Protein AF-A0A924TS50-F1 (afdb_monomer_lite)

Sequence (99 aa):
MVTKKPKGLGLGLEALLGPRVADNGPADASRPTTLKLSQLQPGKYQPRTRMDEGSLYELAESIKSQGIMQPILVRPLGEQGRQAGQAKPPGLFAATGAL

pLDDT: mean 70.44, std 17.64, range [41.53, 96.81]

Foldseek 3Di:
DDDDDPDDPPDPCCVVCDDPPPPDDPPCPPDQDDDDPVQDDDDPDDVCPDDDPVVVVVVVVVCVPPNDPDRDDDDDQPPPRPPPDDPPDDDPPPPPDDD

Structure (mmCIF, N/CA/C/O backbone):
data_AF-A0A924TS50-F1
#
_entry.id   AF-A0A924TS50-F1
#
loop_
_atom_site.group_PDB
_atom_site.id
_atom_site.type_symbol
_atom_site.label_atom_id
_atom_site.label_alt_id
_atom_site.label_comp_id
_atom_site.label_asym_id
_atom_site.label_entity_id
_atom_site.label_seq_id
_atom_site.pdbx_PDB_ins_code
_atom_site.Cartn_x
_atom_site.Cartn_y
_atom_site.Cartn_z
_atom_site.occupancy
_atom_site.B_iso_or_equiv
_atom_site.auth_seq_id
_atom_site.auth_comp_id
_atom_site.auth_asym_id
_atom_site.auth_atom_id
_atom_site.pdbx_PDB_model_num
ATOM 1 N N . MET A 1 1 ? 4.779 56.469 -38.112 1.00 47.25 1 MET A N 1
ATOM 2 C CA . MET A 1 1 ? 5.249 55.133 -38.547 1.00 47.25 1 MET A CA 1
ATOM 3 C C . MET A 1 1 ? 5.119 54.166 -37.375 1.00 47.25 1 MET A C 1
ATOM 5 O O . MET A 1 1 ? 5.436 54.547 -36.259 1.00 47.25 1 MET A O 1
ATOM 9 N N . VAL A 1 2 ? 4.536 52.989 -37.618 1.00 46.56 2 VAL A N 1
ATOM 10 C CA . VAL A 1 2 ? 3.982 52.052 -36.618 1.00 46.56 2 VAL A CA 1
ATOM 11 C C . VAL A 1 2 ? 5.060 51.323 -35.806 1.00 46.56 2 VAL A C 1
ATOM 13 O O . VAL A 1 2 ? 5.977 50.729 -36.366 1.00 46.56 2 VAL A O 1
ATOM 16 N N . THR A 1 3 ? 4.894 51.319 -34.482 1.00 53.25 3 THR A N 1
ATOM 17 C CA . THR A 1 3 ? 5.654 50.518 -33.516 1.00 53.25 3 THR A CA 1
ATOM 18 C C . THR A 1 3 ? 5.203 49.054 -33.582 1.00 53.25 3 THR A C 1
ATOM 20 O O . THR A 1 3 ? 4.026 48.726 -33.419 1.00 53.25 3 THR A O 1
ATOM 23 N N . LYS A 1 4 ? 6.133 48.140 -33.874 1.00 55.41 4 LYS A N 1
ATOM 24 C CA . LYS A 1 4 ? 5.838 46.710 -34.036 1.00 55.41 4 LYS A CA 1
ATOM 25 C C . LYS A 1 4 ? 5.653 46.075 -32.649 1.00 55.41 4 LYS A C 1
ATOM 27 O O . LYS A 1 4 ? 6.616 45.922 -31.906 1.00 55.41 4 LYS A O 1
ATOM 32 N N . LYS A 1 5 ? 4.405 45.752 -32.289 1.00 59.28 5 LYS A N 1
ATOM 33 C CA . LYS A 1 5 ? 4.040 45.099 -31.016 1.00 59.28 5 LYS A CA 1
ATOM 34 C C . LYS A 1 5 ? 4.713 43.719 -30.901 1.00 59.28 5 LYS A C 1
ATOM 36 O O . LYS A 1 5 ? 4.667 42.966 -31.880 1.00 59.28 5 LYS A O 1
ATOM 41 N N . PRO A 1 6 ? 5.297 43.351 -29.744 1.00 58.09 6 PRO A N 1
ATOM 42 C CA . PRO A 1 6 ? 5.841 42.016 -29.545 1.00 58.09 6 PRO A CA 1
ATOM 43 C C . PRO A 1 6 ? 4.701 40.996 -29.583 1.00 58.09 6 PRO A C 1
ATOM 45 O O . PRO A 1 6 ? 3.689 41.118 -28.894 1.00 58.09 6 PRO A O 1
ATOM 48 N N . LYS A 1 7 ? 4.859 40.015 -30.469 1.00 59.78 7 LYS A N 1
ATOM 49 C CA . LYS A 1 7 ? 3.952 38.887 -30.666 1.00 59.78 7 LYS A CA 1
ATOM 50 C C . LYS A 1 7 ? 3.945 38.095 -29.353 1.00 59.78 7 LYS A C 1
ATOM 52 O O . LYS A 1 7 ? 5.008 37.687 -28.900 1.00 59.78 7 LYS A O 1
ATOM 57 N N . GLY A 1 8 ? 2.780 38.005 -28.708 1.00 63.91 8 GLY A N 1
ATOM 58 C CA . GLY A 1 8 ? 2.631 37.440 -27.363 1.00 63.91 8 GLY A CA 1
ATOM 59 C C . GLY A 1 8 ? 3.179 36.017 -27.240 1.00 63.91 8 GLY A C 1
ATOM 60 O O . GLY A 1 8 ? 3.419 35.352 -28.247 1.00 63.91 8 GLY A O 1
ATOM 61 N N . LEU A 1 9 ? 3.358 35.560 -25.996 1.00 65.69 9 LEU A N 1
ATOM 62 C CA . LEU A 1 9 ? 3.714 34.186 -25.612 1.00 65.69 9 LEU A CA 1
ATOM 63 C C . LEU A 1 9 ? 2.601 33.215 -26.057 1.00 65.69 9 LEU A C 1
ATOM 65 O O . LEU A 1 9 ? 1.792 32.748 -25.265 1.00 65.69 9 LEU A O 1
ATOM 69 N N . GLY A 1 10 ? 2.504 32.995 -27.367 1.00 64.94 10 GLY A N 1
ATOM 70 C CA . GLY A 1 10 ? 1.392 32.333 -28.049 1.00 64.94 10 GLY A CA 1
ATOM 71 C C . GLY A 1 10 ? 1.507 30.816 -28.123 1.00 64.94 10 GLY A C 1
ATOM 72 O O . GLY A 1 10 ? 0.782 30.197 -28.892 1.00 64.94 10 GLY A O 1
ATOM 73 N N . LEU A 1 11 ? 2.409 30.217 -27.352 1.00 65.38 11 LEU A N 1
ATOM 74 C CA . LEU A 1 11 ? 2.512 28.774 -27.179 1.00 65.38 11 LEU A CA 1
ATOM 75 C C . LEU A 1 11 ? 2.341 28.505 -25.682 1.00 65.38 11 LEU A C 1
ATOM 77 O O . LEU A 1 11 ? 3.308 28.543 -24.927 1.00 65.38 11 LEU A O 1
ATOM 81 N N . GLY A 1 12 ? 1.092 28.329 -25.240 1.00 72.38 12 GLY A N 1
ATOM 82 C CA . GLY A 1 12 ? 0.777 27.944 -23.861 1.00 72.38 12 GLY A CA 1
ATOM 83 C C . GLY A 1 12 ? 1.403 26.596 -23.468 1.00 72.38 12 GLY A C 1
ATOM 84 O O . GLY A 1 12 ? 2.105 25.968 -24.259 1.00 72.38 12 GLY A O 1
ATOM 85 N N . LEU A 1 13 ? 1.111 26.127 -22.249 1.00 67.69 13 LEU A N 1
ATOM 86 C CA . LEU A 1 13 ? 1.615 24.863 -21.677 1.00 67.69 13 LEU A CA 1
ATOM 87 C C . LEU A 1 13 ? 1.481 23.644 -22.615 1.00 67.69 13 LEU A C 1
ATOM 89 O O . LEU A 1 13 ? 2.260 22.705 -22.517 1.00 67.69 13 LEU A O 1
ATOM 93 N N . GLU A 1 14 ? 0.558 23.689 -23.573 1.00 67.19 14 GLU A N 1
ATOM 94 C CA . GLU A 1 14 ? 0.372 22.702 -24.643 1.0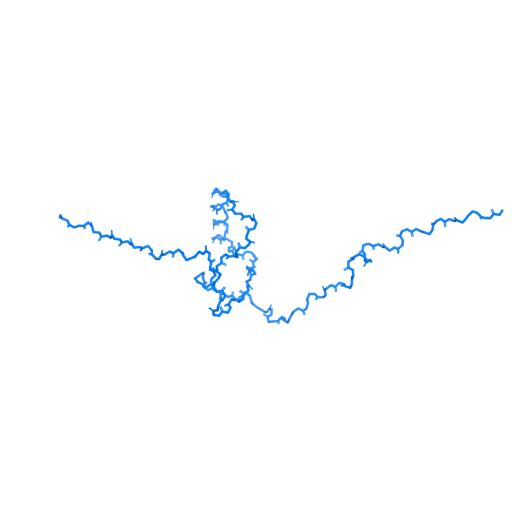0 67.19 14 GLU A CA 1
ATOM 95 C C . GLU A 1 14 ? 1.642 22.438 -25.483 1.00 67.19 14 GLU A C 1
ATOM 97 O O . GLU A 1 14 ? 1.879 21.308 -25.899 1.00 67.19 14 GLU A O 1
ATOM 102 N N . ALA A 1 15 ? 2.501 23.442 -25.704 1.00 68.88 15 ALA A N 1
ATOM 103 C CA . ALA A 1 15 ? 3.771 23.246 -26.415 1.00 68.88 15 ALA A CA 1
ATOM 104 C C . ALA A 1 15 ? 4.823 22.504 -25.574 1.00 68.88 15 ALA A C 1
ATOM 106 O O . ALA A 1 15 ? 5.749 21.909 -26.120 1.00 68.88 15 ALA A O 1
ATOM 107 N N . LEU A 1 16 ? 4.676 22.556 -24.248 1.00 65.69 16 LEU A N 1
ATOM 108 C CA . LEU A 1 16 ? 5.576 21.935 -23.280 1.00 65.69 16 LEU A CA 1
ATOM 109 C C . LEU A 1 16 ? 5.107 20.516 -22.916 1.00 65.69 16 LEU A C 1
ATOM 111 O O . LEU A 1 16 ? 5.933 19.654 -22.634 1.00 65.69 16 LEU A O 1
ATOM 115 N N . LEU A 1 17 ? 3.793 20.259 -22.962 1.00 67.31 17 LEU A N 1
ATOM 116 C CA . LEU A 1 17 ? 3.194 18.966 -22.613 1.00 67.31 17 LEU A CA 1
ATOM 117 C C . LEU A 1 17 ? 3.140 17.959 -23.778 1.00 67.31 17 LEU A C 1
ATOM 119 O O . LEU A 1 17 ? 2.895 16.780 -23.527 1.00 67.31 17 LEU A O 1
ATOM 123 N N . GLY A 1 18 ? 3.407 18.384 -25.020 1.00 65.62 18 GLY A N 1
ATOM 124 C CA . GLY A 1 18 ? 3.409 17.494 -26.186 1.00 65.62 18 GLY A CA 1
ATOM 125 C C . GLY A 1 18 ? 2.038 16.851 -26.455 1.00 65.62 18 GLY A C 1
ATOM 126 O O . GLY A 1 18 ? 1.047 17.198 -25.807 1.00 65.62 18 GLY A O 1
ATOM 127 N N . PRO A 1 19 ? 1.926 15.937 -27.440 1.00 63.34 19 PRO A N 1
ATOM 128 C CA . PRO A 1 19 ? 0.680 15.215 -27.670 1.00 63.34 19 PRO A CA 1
ATOM 129 C C . PRO A 1 19 ? 0.278 14.522 -26.368 1.00 63.34 19 PRO A C 1
ATOM 131 O O . PRO A 1 19 ? 1.056 13.734 -25.830 1.00 63.34 19 PRO A O 1
ATOM 134 N N . ARG A 1 20 ? -0.919 14.852 -25.854 1.00 63.06 20 ARG A N 1
ATOM 135 C CA . ARG A 1 20 ? -1.489 14.226 -24.656 1.00 63.06 20 ARG A CA 1
ATOM 136 C C . ARG A 1 20 ? -1.296 12.727 -24.793 1.00 63.06 20 ARG A C 1
ATOM 138 O O . ARG A 1 20 ? -1.818 12.137 -25.737 1.00 63.06 20 ARG A O 1
ATOM 145 N N . VAL A 1 21 ? -0.516 12.146 -23.884 1.00 58.72 21 VAL A N 1
ATOM 146 C CA . VAL A 1 21 ? -0.387 10.698 -23.774 1.00 58.72 21 VAL A CA 1
ATOM 147 C C . VAL A 1 21 ? -1.804 10.190 -23.569 1.00 58.72 21 VAL A C 1
ATOM 149 O O . VAL A 1 21 ? -2.399 10.395 -22.513 1.00 58.72 21 VAL A O 1
ATOM 152 N N . ALA A 1 22 ? -2.387 9.643 -24.631 1.00 53.19 22 ALA A N 1
ATOM 153 C CA . ALA A 1 22 ? -3.646 8.947 -24.544 1.00 53.19 22 ALA A CA 1
ATOM 154 C C . ALA A 1 22 ? -3.403 7.792 -23.575 1.00 53.19 22 ALA A C 1
ATOM 156 O O . ALA A 1 22 ? -2.573 6.922 -23.844 1.00 53.19 22 ALA A O 1
ATOM 157 N N . ASP A 1 23 ? -4.081 7.835 -22.433 1.00 54.62 23 ASP A N 1
ATOM 158 C CA . ASP A 1 23 ? -4.142 6.757 -21.453 1.00 54.62 23 ASP A CA 1
ATOM 159 C C . ASP A 1 23 ? -4.931 5.593 -22.073 1.00 54.62 23 ASP A C 1
ATOM 161 O O . ASP A 1 23 ? -6.108 5.381 -21.811 1.00 54.62 23 ASP A O 1
ATOM 165 N N . ASN A 1 24 ? -4.309 4.933 -23.048 1.00 53.41 24 ASN A N 1
ATOM 166 C CA . ASN A 1 24 ? -4.851 3.807 -23.793 1.00 53.41 24 ASN A CA 1
ATOM 167 C C . ASN A 1 24 ? -3.801 2.691 -23.796 1.00 53.41 24 ASN A C 1
ATOM 169 O O . ASN A 1 24 ? -3.260 2.309 -24.834 1.00 53.41 24 ASN A O 1
ATOM 173 N N . GLY A 1 25 ? -3.498 2.175 -22.603 1.00 48.91 25 GLY A N 1
ATOM 174 C CA . GLY A 1 25 ? -3.091 0.777 -22.463 1.00 48.91 25 GLY A CA 1
ATOM 175 C C . GLY A 1 25 ? -4.339 -0.113 -22.550 1.00 48.91 25 GLY A C 1
ATOM 176 O O . GLY A 1 25 ? -5.407 0.331 -22.129 1.00 48.91 25 GLY A O 1
ATOM 177 N N . PRO A 1 26 ? -4.260 -1.334 -23.114 1.00 47.09 26 PRO A N 1
ATOM 178 C CA . PRO A 1 26 ? -5.429 -2.171 -23.335 1.00 47.09 26 PRO A CA 1
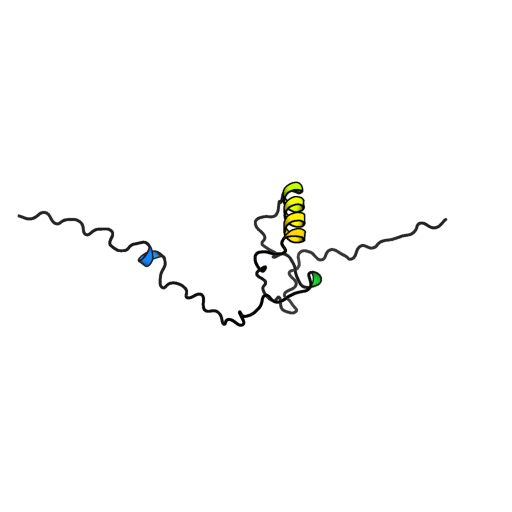ATOM 179 C C . PRO A 1 26 ? -6.106 -2.477 -22.003 1.00 47.09 26 PRO A C 1
ATOM 181 O O . PRO A 1 26 ? -5.581 -3.158 -21.123 1.00 47.09 26 PRO A O 1
ATOM 184 N N . ALA A 1 27 ? -7.296 -1.916 -21.887 1.00 51.41 27 ALA A N 1
ATOM 185 C CA . ALA A 1 27 ? -8.261 -2.171 -20.860 1.00 51.41 27 ALA A CA 1
ATOM 186 C C . ALA A 1 27 ? -8.802 -3.605 -20.978 1.00 51.41 27 ALA A C 1
ATOM 188 O O . ALA A 1 27 ? -9.900 -3.805 -21.485 1.00 51.41 27 ALA A O 1
ATOM 189 N N . ASP A 1 28 ? -8.139 -4.573 -20.345 1.00 52.41 28 ASP A N 1
ATOM 190 C CA . ASP A 1 28 ? -8.893 -5.567 -19.565 1.00 52.41 28 ASP A CA 1
ATOM 191 C C . ASP A 1 28 ? -9.355 -4.884 -18.254 1.00 52.41 28 ASP A C 1
ATOM 193 O O . ASP A 1 28 ? -9.019 -5.276 -17.140 1.00 52.41 28 ASP A O 1
ATOM 197 N N . ALA A 1 29 ? -10.072 -3.760 -18.396 1.00 53.34 29 ALA A N 1
ATOM 198 C CA . ALA A 1 29 ? -10.357 -2.779 -17.343 1.00 53.34 29 ALA A CA 1
ATOM 199 C C . ALA A 1 29 ? -11.718 -2.981 -16.665 1.00 53.34 29 ALA A C 1
ATOM 201 O O . ALA A 1 29 ? -12.254 -2.055 -16.060 1.00 53.34 29 ALA A O 1
ATOM 202 N N . SER A 1 30 ? -12.321 -4.167 -16.772 1.00 55.53 30 SER A N 1
ATOM 203 C CA . SER A 1 30 ? -13.694 -4.353 -16.287 1.00 55.53 30 SER A CA 1
ATOM 204 C C . SER A 1 30 ? -13.802 -4.822 -14.833 1.00 55.53 30 SER A C 1
ATOM 206 O O . SER A 1 30 ? -14.918 -4.863 -14.311 1.00 55.53 30 SER A O 1
ATOM 208 N N . ARG A 1 31 ? -12.710 -5.167 -14.138 1.00 56.72 31 ARG A N 1
ATOM 209 C CA . ARG A 1 31 ? -12.793 -5.468 -12.701 1.00 56.72 31 ARG A CA 1
ATOM 210 C C . ARG A 1 31 ? -11.446 -5.328 -11.993 1.00 56.72 31 ARG A C 1
ATOM 212 O O . ARG A 1 31 ? -10.453 -5.830 -12.509 1.00 56.72 31 ARG A O 1
ATOM 219 N N . PRO A 1 32 ? -11.407 -4.726 -10.790 1.00 61.78 32 PRO A N 1
ATOM 220 C CA . PRO A 1 32 ? -10.257 -4.868 -9.912 1.00 61.78 32 PRO A CA 1
ATOM 221 C C . PRO A 1 32 ? -10.018 -6.357 -9.637 1.00 61.78 32 PRO A C 1
ATOM 223 O O . PRO A 1 32 ? -10.899 -7.052 -9.127 1.00 61.78 32 PRO A O 1
ATOM 226 N N . THR A 1 33 ? -8.838 -6.855 -9.990 1.00 74.00 33 THR A N 1
ATOM 227 C CA . THR A 1 33 ? -8.454 -8.247 -9.741 1.00 74.00 33 THR A CA 1
ATOM 228 C C . THR A 1 33 ? -8.034 -8.415 -8.285 1.00 74.00 33 THR A C 1
ATOM 230 O O . THR A 1 33 ? -7.231 -7.642 -7.762 1.00 74.00 33 THR A O 1
ATOM 233 N N . THR A 1 34 ? -8.552 -9.441 -7.612 1.00 84.88 34 THR A N 1
ATOM 234 C CA . THR A 1 34 ? -8.101 -9.807 -6.265 1.00 84.88 34 THR A CA 1
ATOM 235 C C . THR A 1 34 ? -6.810 -10.617 -6.352 1.00 84.88 34 THR A C 1
ATOM 237 O O . THR A 1 34 ? -6.758 -11.641 -7.030 1.00 84.88 34 THR A O 1
ATOM 240 N N . LEU A 1 35 ? -5.777 -10.184 -5.630 1.00 85.69 35 LEU A N 1
ATOM 241 C CA . LEU A 1 35 ? -4.503 -10.892 -5.498 1.00 85.69 35 LEU A CA 1
ATOM 242 C C . LEU A 1 35 ? -4.253 -11.264 -4.037 1.00 85.69 35 LEU A C 1
ATOM 244 O O . LEU A 1 35 ? -4.685 -10.566 -3.118 1.00 85.69 35 LEU A O 1
ATOM 248 N N . LYS A 1 36 ? -3.533 -12.367 -3.810 1.00 88.31 36 LYS A N 1
ATOM 249 C CA . LYS A 1 36 ? -3.109 -12.749 -2.456 1.00 88.31 36 LYS A CA 1
ATOM 250 C C . LYS A 1 36 ? -1.998 -11.809 -1.995 1.00 88.31 36 LYS A C 1
ATOM 252 O O . LYS A 1 36 ? -1.050 -11.573 -2.737 1.00 88.31 36 LYS A O 1
ATOM 257 N N . LEU A 1 37 ? -2.048 -11.362 -0.739 1.00 86.50 37 LEU A N 1
ATOM 258 C CA . LEU A 1 37 ? -1.005 -10.505 -0.158 1.00 86.50 37 LEU A CA 1
ATOM 259 C C . LEU A 1 37 ? 0.396 -11.138 -0.245 1.00 86.50 37 LEU A C 1
ATOM 261 O O . LEU A 1 37 ? 1.376 -10.435 -0.449 1.00 86.50 37 LEU A O 1
ATOM 265 N N . SER A 1 38 ? 0.490 -12.471 -0.177 1.00 87.81 38 SER A N 1
ATOM 266 C CA . SER A 1 38 ? 1.748 -13.221 -0.319 1.00 87.81 38 SER A CA 1
ATOM 267 C C . SER A 1 38 ? 2.381 -13.160 -1.716 1.00 87.81 38 SER A C 1
ATOM 269 O O . SER A 1 38 ? 3.533 -13.560 -1.881 1.00 87.81 38 SER A O 1
ATOM 271 N N . GLN A 1 39 ? 1.644 -12.682 -2.720 1.00 85.31 39 GLN A N 1
ATOM 272 C CA . GLN A 1 39 ? 2.140 -12.449 -4.078 1.00 85.31 39 GLN A CA 1
ATOM 273 C C . GLN A 1 39 ? 2.628 -11.006 -4.274 1.00 85.31 39 GLN A C 1
ATOM 275 O O . GLN A 1 39 ? 3.181 -10.688 -5.326 1.00 85.31 39 GLN A O 1
ATOM 280 N N . LEU A 1 40 ? 2.432 -10.133 -3.281 1.00 84.88 40 LEU A N 1
ATOM 281 C CA . LEU A 1 40 ? 2.828 -8.733 -3.328 1.00 84.88 40 LEU A CA 1
ATOM 282 C C . LEU A 1 40 ? 4.127 -8.525 -2.552 1.00 84.88 40 LEU A C 1
ATOM 284 O O . LEU A 1 40 ? 4.345 -9.100 -1.488 1.00 84.88 40 LEU A O 1
ATOM 288 N N . GLN A 1 41 ? 4.985 -7.661 -3.082 1.00 86.00 41 GLN A N 1
ATOM 289 C CA . GLN A 1 41 ? 6.183 -7.199 -2.394 1.00 86.00 41 GLN A CA 1
ATOM 290 C C . GLN A 1 41 ? 6.350 -5.691 -2.591 1.00 86.00 41 GLN A C 1
ATOM 292 O O . GLN A 1 41 ? 6.001 -5.176 -3.659 1.00 86.00 41 GLN A O 1
ATOM 297 N N . PRO A 1 42 ? 6.897 -4.969 -1.599 1.00 86.25 42 PRO A N 1
ATOM 298 C CA . PRO A 1 42 ? 7.241 -3.567 -1.780 1.00 86.25 42 PRO A CA 1
ATOM 299 C C . PRO A 1 42 ? 8.284 -3.408 -2.899 1.00 86.25 42 PRO A C 1
ATOM 301 O O . PRO A 1 42 ? 9.145 -4.266 -3.112 1.00 86.25 42 PRO A O 1
ATOM 304 N N . GLY A 1 43 ? 8.208 -2.296 -3.632 1.00 84.81 43 GLY A N 1
ATOM 305 C CA . GLY A 1 43 ? 9.225 -1.941 -4.622 1.00 84.81 43 GLY A CA 1
ATOM 306 C C . GLY A 1 43 ? 10.573 -1.626 -3.961 1.00 84.81 43 GLY A C 1
ATOM 307 O O . GLY A 1 43 ? 10.609 -1.072 -2.867 1.00 84.81 43 GLY A O 1
ATOM 308 N N . LYS A 1 44 ? 11.691 -1.931 -4.637 1.00 81.81 44 LYS A N 1
ATOM 309 C CA . LYS A 1 44 ? 13.052 -1.630 -4.146 1.00 81.81 44 LYS A CA 1
ATOM 310 C C . LYS A 1 44 ? 13.288 -0.139 -3.895 1.00 81.81 44 LYS A C 1
ATOM 312 O O . LYS A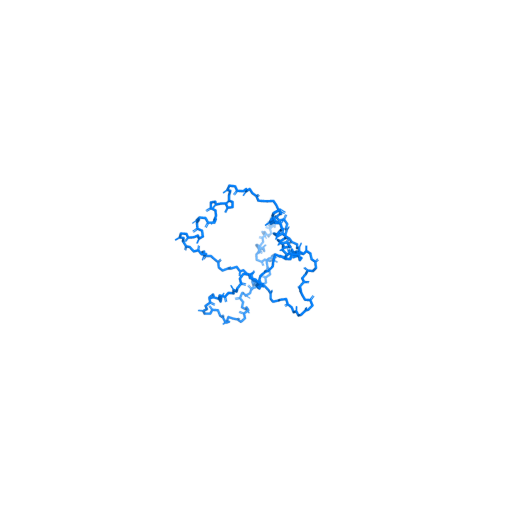 1 44 ? 14.002 0.227 -2.971 1.00 81.81 44 LYS A O 1
ATOM 317 N N . TYR A 1 45 ? 12.693 0.711 -4.725 1.00 82.25 45 TYR A N 1
ATOM 318 C CA . TYR A 1 45 ? 12.877 2.158 -4.687 1.00 82.25 45 TYR A CA 1
ATOM 319 C C . TYR A 1 45 ? 11.622 2.832 -4.139 1.00 82.25 45 TYR A C 1
ATOM 321 O O . TYR A 1 45 ? 10.924 3.533 -4.864 1.00 82.25 45 TYR A O 1
ATOM 329 N N . GLN A 1 46 ? 11.313 2.574 -2.867 1.00 85.50 46 GLN A N 1
ATOM 330 C CA . GLN A 1 46 ? 10.286 3.317 -2.138 1.00 85.50 46 GLN A CA 1
ATOM 331 C C . GLN A 1 46 ? 10.927 4.571 -1.521 1.00 85.50 46 GLN A C 1
ATOM 333 O O . GLN A 1 46 ? 11.667 4.437 -0.548 1.00 85.50 46 GLN A O 1
ATOM 338 N N . PRO A 1 47 ? 10.688 5.786 -2.058 1.00 86.88 47 PRO A N 1
ATOM 339 C CA . PRO A 1 47 ? 11.285 7.010 -1.518 1.00 86.88 47 PRO A CA 1
ATOM 340 C C . PRO A 1 47 ? 10.730 7.357 -0.129 1.00 86.88 47 PRO A C 1
ATOM 342 O O . PRO A 1 47 ? 11.433 7.940 0.694 1.00 86.88 47 PRO A O 1
ATOM 345 N N . ARG A 1 48 ? 9.478 6.971 0.157 1.00 88.88 48 ARG A N 1
ATOM 346 C CA . ARG A 1 48 ? 8.849 7.142 1.469 1.00 88.88 48 ARG A CA 1
ATOM 347 C C . ARG A 1 48 ? 9.039 5.873 2.300 1.00 88.88 48 ARG A C 1
ATOM 349 O O . ARG A 1 48 ? 8.245 4.945 2.211 1.00 88.88 48 ARG A O 1
ATOM 356 N N . THR A 1 49 ? 10.103 5.838 3.095 1.00 83.69 49 THR A N 1
ATOM 357 C CA . THR A 1 49 ? 10.456 4.681 3.941 1.00 83.69 49 THR A CA 1
ATOM 358 C C . THR A 1 49 ? 9.969 4.800 5.381 1.00 83.69 49 THR A C 1
ATOM 360 O O . THR A 1 49 ? 9.856 3.792 6.072 1.00 83.69 49 THR A O 1
ATOM 363 N N . ARG A 1 5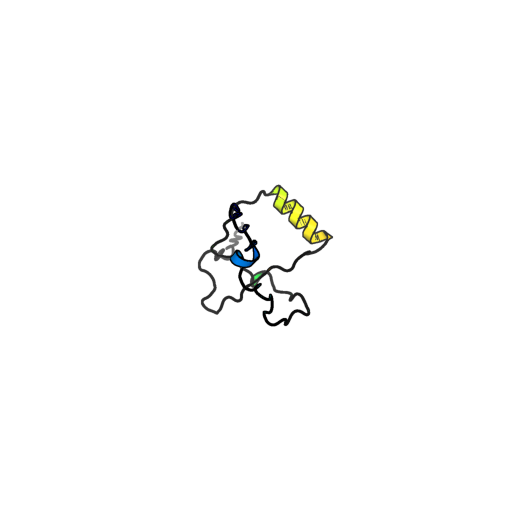0 ? 9.677 6.019 5.848 1.00 87.69 50 ARG A N 1
ATOM 364 C CA . ARG A 1 50 ? 9.167 6.277 7.197 1.00 87.69 50 ARG A CA 1
ATOM 365 C C . ARG A 1 50 ? 7.693 6.653 7.150 1.00 87.69 50 ARG A C 1
ATOM 367 O O . ARG A 1 50 ? 7.299 7.565 6.420 1.00 87.69 50 ARG A O 1
ATOM 374 N N . MET A 1 51 ? 6.903 5.945 7.945 1.00 87.69 51 MET A N 1
ATOM 375 C CA . MET A 1 51 ? 5.499 6.239 8.209 1.00 87.69 51 MET A CA 1
ATOM 376 C C . MET A 1 51 ? 5.295 6.266 9.720 1.00 87.69 51 MET A C 1
ATOM 378 O O . MET A 1 51 ? 5.970 5.542 10.446 1.00 87.69 51 MET A O 1
ATOM 382 N N . ASP A 1 52 ? 4.407 7.143 10.165 1.00 93.44 52 ASP A N 1
ATOM 383 C CA . ASP A 1 52 ? 3.998 7.234 11.560 1.00 93.44 52 ASP A CA 1
ATOM 384 C C . ASP A 1 52 ? 3.073 6.059 11.917 1.00 93.44 52 ASP A C 1
ATOM 386 O O . ASP A 1 52 ? 2.201 5.686 11.127 1.00 93.44 52 ASP A O 1
ATOM 390 N N . GLU A 1 53 ? 3.282 5.459 13.089 1.00 93.75 53 GLU A N 1
ATOM 391 C CA . GLU A 1 53 ? 2.547 4.263 13.516 1.00 93.75 53 GLU A CA 1
ATOM 392 C C . GLU A 1 53 ? 1.067 4.559 13.794 1.00 93.75 53 GLU A C 1
ATOM 394 O O . GLU A 1 53 ? 0.210 3.745 13.443 1.00 93.75 53 GLU A O 1
ATOM 399 N N . GLY A 1 54 ? 0.751 5.736 14.346 1.00 94.69 54 GLY A N 1
ATOM 400 C CA . GLY A 1 54 ? -0.632 6.163 14.580 1.00 94.69 54 GLY A CA 1
ATOM 401 C C . GLY A 1 54 ? -1.402 6.312 13.269 1.00 94.69 54 GLY A C 1
ATOM 402 O O . GLY A 1 54 ? -2.467 5.723 13.091 1.00 94.69 54 GLY A O 1
ATOM 403 N N . SER A 1 55 ? -0.793 6.986 12.295 1.00 92.50 55 SER A N 1
ATOM 404 C CA . SER A 1 55 ? -1.351 7.162 10.948 1.00 92.50 55 SER A CA 1
ATOM 405 C C . SER A 1 55 ? -1.587 5.826 10.226 1.00 92.50 55 SER A C 1
ATOM 407 O O . SER A 1 55 ? -2.552 5.679 9.474 1.00 92.50 55 SER A O 1
ATOM 409 N N . LEU A 1 56 ? -0.714 4.832 10.435 1.00 92.44 56 LEU A N 1
ATOM 410 C CA . LEU A 1 56 ? -0.897 3.483 9.885 1.00 92.44 56 LEU A CA 1
ATOM 411 C C . LEU A 1 56 ? -2.081 2.756 10.526 1.00 92.44 56 LEU A C 1
ATOM 413 O O . LEU A 1 56 ? -2.814 2.055 9.825 1.00 92.44 56 LEU A O 1
ATOM 417 N N . TYR A 1 57 ? -2.267 2.916 11.836 1.00 95.88 57 TYR A N 1
ATOM 418 C CA . TYR A 1 57 ? -3.385 2.312 12.553 1.00 95.88 57 TYR A CA 1
ATOM 419 C C . TYR A 1 57 ? -4.724 2.897 12.093 1.00 95.88 57 TYR A C 1
ATOM 421 O O . TYR A 1 57 ? -5.634 2.148 11.738 1.00 95.88 57 TYR A O 1
ATOM 429 N N . GLU A 1 58 ? -4.812 4.223 11.992 1.00 95.44 58 GLU A N 1
ATOM 430 C CA . GLU A 1 58 ? -5.996 4.912 11.467 1.00 95.44 58 GLU A CA 1
ATOM 431 C C . GLU A 1 58 ? -6.328 4.470 10.035 1.00 95.44 58 GLU A C 1
ATOM 433 O O . GLU A 1 58 ? -7.484 4.179 9.715 1.00 95.44 58 GLU A O 1
ATOM 438 N N . LEU A 1 59 ? -5.310 4.340 9.175 1.00 93.00 59 LEU A N 1
ATOM 439 C CA . LEU A 1 59 ? -5.492 3.839 7.815 1.00 93.00 59 LEU A CA 1
ATOM 440 C C . LEU A 1 59 ? -6.003 2.392 7.805 1.00 93.00 59 LEU A C 1
ATOM 442 O O . LEU A 1 59 ? -6.885 2.062 7.012 1.00 93.00 59 LEU A O 1
ATOM 446 N N . ALA A 1 60 ? -5.479 1.527 8.674 1.00 94.50 60 ALA A N 1
ATOM 447 C CA . ALA A 1 60 ? -5.924 0.142 8.769 1.00 94.50 60 ALA A CA 1
ATOM 448 C C . ALA A 1 60 ? -7.396 0.042 9.202 1.00 94.50 60 ALA A C 1
ATOM 450 O O . ALA A 1 60 ? -8.143 -0.743 8.617 1.00 94.50 60 ALA A O 1
ATOM 451 N N . GLU A 1 61 ? -7.833 0.847 10.173 1.00 96.81 61 GLU A N 1
ATOM 452 C CA . GLU A 1 61 ? -9.239 0.905 10.601 1.00 96.81 61 GLU A CA 1
ATOM 453 C C . GLU A 1 61 ? -10.160 1.468 9.501 1.00 96.81 61 GLU A C 1
ATOM 455 O O . GLU A 1 61 ? -11.255 0.946 9.261 1.00 96.81 61 GLU A O 1
ATOM 460 N N . SER A 1 62 ? -9.694 2.466 8.746 1.00 96.06 62 SER A N 1
ATOM 461 C CA . SER A 1 62 ? -10.414 2.986 7.576 1.00 96.06 62 SER A CA 1
ATOM 462 C C . SER A 1 62 ? -10.581 1.916 6.486 1.00 96.06 62 SER A C 1
ATOM 464 O O . SER A 1 62 ? -11.695 1.658 6.026 1.00 96.06 62 SER A O 1
ATOM 466 N N . ILE A 1 63 ? -9.506 1.193 6.151 1.00 94.31 63 ILE A N 1
ATOM 467 C CA . ILE A 1 63 ? -9.546 0.096 5.170 1.00 94.31 63 ILE A CA 1
ATOM 468 C C . ILE A 1 63 ? -10.463 -1.043 5.641 1.00 94.31 63 ILE A C 1
ATOM 470 O O . ILE A 1 63 ? -11.157 -1.638 4.819 1.00 94.31 63 ILE A O 1
ATOM 474 N N . LYS A 1 64 ? -10.507 -1.361 6.942 1.00 93.62 64 LYS A N 1
ATOM 475 C CA . LYS A 1 64 ? -11.425 -2.384 7.478 1.00 93.62 64 LYS A CA 1
ATOM 476 C C . LYS A 1 64 ? -12.895 -1.979 7.356 1.00 93.62 64 LYS A C 1
ATOM 478 O O . LYS A 1 64 ? -13.725 -2.834 7.061 1.00 93.62 64 LYS A O 1
ATOM 483 N N . SER A 1 65 ? -13.217 -0.710 7.607 1.00 94.94 65 SER A N 1
ATOM 484 C CA . SER A 1 65 ? -14.604 -0.222 7.634 1.00 94.94 65 SER A CA 1
ATOM 485 C C . SER A 1 65 ? -15.169 0.087 6.247 1.00 94.94 65 SER A C 1
ATOM 487 O O . SER A 1 65 ? -16.327 -0.229 5.979 1.00 94.94 65 SER A O 1
ATOM 489 N N . GLN A 1 66 ? -14.368 0.684 5.363 1.00 92.88 66 GLN A N 1
ATOM 490 C CA . GLN A 1 66 ? -14.811 1.153 4.042 1.00 92.88 66 GLN A CA 1
ATOM 491 C C . GLN A 1 66 ? -14.261 0.310 2.887 1.00 92.88 66 GLN A C 1
ATOM 493 O O . GLN A 1 66 ? -14.715 0.439 1.750 1.00 92.88 66 GLN A O 1
ATOM 498 N N . GLY A 1 67 ? -13.300 -0.572 3.162 1.00 89.12 67 GLY A N 1
ATOM 499 C CA . GLY A 1 67 ? -12.558 -1.272 2.126 1.00 89.12 67 GLY A CA 1
ATOM 500 C C . GLY A 1 67 ? -11.487 -0.393 1.481 1.00 89.12 67 GLY A C 1
ATOM 501 O O . GLY A 1 67 ? -11.191 0.725 1.902 1.00 89.12 67 GLY A O 1
ATOM 502 N N . ILE A 1 68 ? -10.868 -0.925 0.432 1.00 88.75 68 ILE A N 1
ATOM 503 C CA . ILE A 1 68 ? -9.851 -0.208 -0.336 1.00 88.75 68 ILE A CA 1
ATOM 504 C C . ILE A 1 68 ? -10.557 0.680 -1.367 1.00 88.75 68 ILE A C 1
ATOM 506 O O . ILE A 1 68 ? -11.176 0.172 -2.298 1.00 88.75 68 ILE A O 1
ATOM 510 N N . MET A 1 69 ? -10.425 2.002 -1.226 1.00 86.25 69 MET A N 1
ATOM 511 C CA . MET A 1 69 ? -11.060 2.974 -2.126 1.00 86.25 69 MET A CA 1
ATOM 512 C C . MET A 1 69 ? -10.479 2.950 -3.548 1.00 86.25 69 MET A C 1
ATOM 514 O O . MET A 1 69 ? -11.201 3.157 -4.520 1.00 86.25 69 MET A O 1
ATOM 518 N N . GLN A 1 70 ? -9.170 2.710 -3.676 1.00 85.12 70 GLN A N 1
ATOM 519 C CA . GLN A 1 70 ? -8.465 2.689 -4.956 1.00 85.12 70 GLN A CA 1
ATOM 520 C C . GLN A 1 70 ? -7.607 1.427 -5.080 1.00 85.12 70 GLN A C 1
ATOM 522 O O . GLN A 1 70 ? -6.808 1.152 -4.181 1.00 85.12 70 GLN A O 1
ATOM 527 N N . PRO A 1 71 ? -7.728 0.664 -6.181 1.00 87.50 71 PRO A N 1
ATOM 528 C CA . PRO A 1 71 ? -6.873 -0.488 -6.421 1.00 87.50 71 PRO A CA 1
ATOM 529 C C . PRO A 1 71 ? -5.391 -0.111 -6.394 1.00 87.50 71 PRO A C 1
ATOM 531 O O . PRO A 1 71 ? -4.983 0.938 -6.890 1.00 87.50 71 PRO A O 1
ATOM 534 N N . ILE A 1 72 ? -4.574 -1.002 -5.838 1.00 86.38 72 ILE A N 1
ATOM 535 C CA . ILE A 1 72 ? -3.126 -0.816 -5.800 1.00 86.38 72 ILE A CA 1
ATOM 536 C C . ILE A 1 72 ? -2.553 -1.188 -7.168 1.00 86.38 72 ILE A C 1
ATOM 538 O O . ILE A 1 72 ? -2.819 -2.273 -7.687 1.00 86.38 72 ILE A O 1
ATOM 542 N N . LEU A 1 73 ? -1.734 -0.302 -7.735 1.00 85.50 73 LEU A N 1
ATOM 543 C CA . LEU A 1 73 ? -1.003 -0.578 -8.967 1.00 85.50 73 LEU A CA 1
ATOM 544 C C . LEU A 1 73 ? 0.115 -1.583 -8.701 1.00 85.50 73 LEU A C 1
ATOM 546 O O . LEU A 1 73 ? 0.958 -1.392 -7.823 1.00 85.50 73 LEU A O 1
ATOM 550 N N . VAL A 1 74 ? 0.136 -2.649 -9.494 1.00 85.94 74 VAL A N 1
ATOM 551 C CA . VAL A 1 74 ? 1.131 -3.715 -9.396 1.00 85.94 74 VAL A CA 1
ATOM 552 C C . VAL A 1 74 ? 1.742 -3.986 -10.760 1.00 85.94 74 VAL A C 1
ATOM 554 O O . VAL A 1 74 ? 1.111 -3.793 -11.796 1.00 85.94 74 VAL A O 1
ATOM 557 N N . ARG A 1 75 ? 2.987 -4.457 -10.757 1.00 83.88 75 ARG A N 1
ATOM 558 C CA . ARG A 1 75 ? 3.690 -4.917 -11.955 1.00 83.88 75 ARG A CA 1
ATOM 559 C C . ARG A 1 75 ? 4.087 -6.376 -11.751 1.00 83.88 75 ARG A C 1
ATOM 561 O O . ARG A 1 75 ? 4.659 -6.672 -10.698 1.00 83.88 75 ARG A O 1
ATOM 568 N N . PRO A 1 76 ? 3.846 -7.273 -12.722 1.00 82.00 76 PRO A N 1
ATOM 569 C CA . PRO A 1 76 ? 4.330 -8.641 -12.629 1.00 82.00 76 PRO A CA 1
ATOM 570 C C . PRO A 1 76 ? 5.858 -8.651 -12.538 1.00 82.00 76 PRO A C 1
ATOM 572 O O . PRO A 1 76 ? 6.559 -7.913 -13.233 1.00 82.00 76 PRO A O 1
ATOM 575 N N . LEU A 1 77 ? 6.375 -9.493 -11.653 1.00 79.12 77 LEU A N 1
ATOM 576 C CA . LEU A 1 77 ? 7.794 -9.775 -11.525 1.00 79.12 77 LEU A CA 1
ATOM 577 C C . LEU A 1 77 ? 7.986 -11.193 -12.074 1.00 79.12 77 LEU A C 1
ATOM 579 O O . LEU A 1 77 ? 7.363 -12.118 -11.563 1.00 79.12 77 LEU A O 1
ATOM 583 N N . GLY A 1 78 ? 8.770 -11.360 -13.148 1.00 70.75 78 GLY A N 1
ATOM 584 C CA . GLY A 1 78 ? 9.070 -12.686 -13.715 1.00 70.75 78 GLY A CA 1
ATOM 585 C C . GLY A 1 78 ? 9.809 -13.592 -12.717 1.00 70.75 78 GLY A C 1
ATOM 586 O O . GLY A 1 78 ? 10.107 -13.162 -11.605 1.00 70.75 78 GLY A O 1
ATOM 587 N N . GLU A 1 79 ? 10.167 -14.823 -13.097 1.00 60.69 79 GLU A N 1
ATOM 588 C CA . GLU A 1 79 ? 10.835 -15.774 -12.178 1.00 60.69 79 GLU A CA 1
ATOM 589 C C . GLU A 1 79 ? 12.129 -15.224 -11.542 1.00 60.69 79 GLU A C 1
ATOM 591 O O . GLU A 1 79 ? 12.443 -15.529 -10.395 1.00 60.69 79 GLU A O 1
ATOM 596 N N . GLN A 1 80 ? 12.830 -14.324 -12.237 1.00 57.47 80 GLN A N 1
ATOM 597 C CA . GLN A 1 80 ? 14.030 -13.625 -11.749 1.00 57.47 80 GLN A CA 1
ATOM 598 C C . GLN A 1 80 ? 13.732 -12.278 -11.060 1.00 57.47 80 GLN A C 1
ATOM 600 O O . GLN A 1 80 ? 14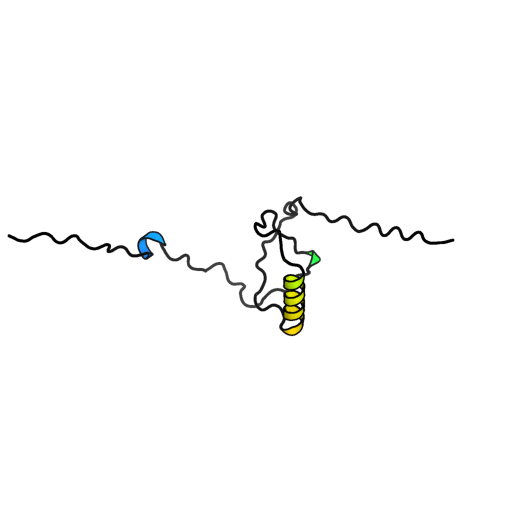.630 -11.583 -10.592 1.00 57.47 80 GLN A O 1
ATOM 605 N N . GLY A 1 81 ? 12.463 -11.875 -11.023 1.00 52.97 81 GLY A N 1
ATOM 606 C CA . GLY A 1 81 ? 12.002 -10.555 -10.612 1.00 52.97 81 GLY A CA 1
ATOM 607 C C . GLY A 1 81 ? 11.720 -10.411 -9.120 1.00 52.97 81 GLY A C 1
ATOM 608 O O . GLY A 1 81 ? 11.349 -9.311 -8.706 1.00 52.97 81 GLY A O 1
ATOM 609 N N . ARG A 1 82 ? 11.894 -11.462 -8.301 1.00 55.78 82 ARG A N 1
ATOM 610 C CA . ARG A 1 82 ? 11.901 -11.319 -6.835 1.00 55.78 82 ARG A CA 1
ATOM 611 C C . ARG A 1 82 ? 13.069 -10.416 -6.464 1.00 55.78 82 ARG A C 1
ATOM 613 O O . ARG A 1 82 ? 14.217 -10.844 -6.408 1.00 55.78 82 ARG A O 1
ATOM 620 N N . GLN A 1 83 ? 12.770 -9.133 -6.285 1.00 57.38 83 GLN A N 1
ATOM 621 C CA . GLN A 1 83 ? 13.799 -8.132 -6.040 1.00 57.38 83 GLN A CA 1
ATOM 622 C C . GLN A 1 83 ? 14.487 -8.473 -4.716 1.00 57.38 83 GLN A C 1
ATOM 624 O O . GLN A 1 83 ? 13.864 -8.437 -3.654 1.00 57.38 83 GLN A O 1
ATOM 629 N N . ALA A 1 84 ? 15.761 -8.860 -4.813 1.00 47.53 84 ALA A N 1
ATOM 630 C CA . ALA A 1 84 ? 16.629 -9.208 -3.700 1.00 47.53 84 ALA A CA 1
ATOM 631 C C . ALA A 1 84 ? 16.742 -8.003 -2.759 1.00 47.53 84 ALA A C 1
ATOM 633 O O . ALA A 1 84 ? 17.442 -7.033 -3.041 1.00 47.53 84 ALA A O 1
ATOM 634 N N . GLY A 1 85 ? 15.972 -8.029 -1.677 1.00 51.41 85 GLY A N 1
ATOM 635 C CA . GLY A 1 85 ? 15.922 -6.913 -0.742 1.00 51.41 85 GLY A CA 1
ATOM 636 C C . GLY A 1 85 ? 15.106 -7.152 0.517 1.00 51.41 85 GLY A C 1
ATOM 637 O O . GLY A 1 85 ? 15.305 -6.414 1.469 1.00 51.41 85 GLY A O 1
ATOM 638 N N . GLN A 1 86 ? 14.223 -8.156 0.571 1.00 52.31 86 GLN A N 1
ATOM 639 C CA . GLN A 1 86 ? 13.475 -8.473 1.795 1.00 52.31 86 GLN A CA 1
ATOM 640 C C . GLN A 1 86 ? 12.858 -9.881 1.730 1.00 52.31 86 GLN A C 1
ATOM 642 O O . GLN A 1 86 ? 11.647 -10.062 1.652 1.00 52.31 86 GLN A O 1
ATOM 647 N N . ALA A 1 87 ? 13.699 -10.914 1.771 1.00 45.53 87 ALA A N 1
ATOM 648 C CA . ALA A 1 87 ? 13.249 -12.195 2.302 1.00 45.53 87 ALA A CA 1
ATOM 649 C C . ALA A 1 87 ? 13.245 -12.048 3.829 1.00 45.53 87 ALA A C 1
ATOM 651 O O . ALA A 1 87 ? 14.294 -12.160 4.459 1.00 45.53 87 ALA A O 1
ATOM 652 N N . LYS A 1 88 ? 12.093 -11.736 4.437 1.00 46.66 88 LYS A N 1
ATOM 653 C CA . LYS A 1 88 ? 11.926 -11.982 5.874 1.00 46.66 88 LYS A CA 1
ATOM 654 C C . LYS A 1 88 ? 12.036 -13.505 6.042 1.00 46.66 88 LYS A C 1
ATOM 656 O O . LYS A 1 88 ? 11.200 -14.200 5.459 1.00 46.66 88 LYS A O 1
ATOM 661 N N . PRO A 1 89 ? 13.056 -14.041 6.737 1.00 47.88 89 PRO A N 1
ATOM 662 C CA . PRO A 1 89 ? 13.141 -15.478 6.955 1.00 47.88 89 PRO A CA 1
ATOM 663 C C . PRO A 1 89 ? 11.869 -15.930 7.689 1.00 47.88 89 PRO A C 1
ATOM 665 O O . PRO A 1 89 ? 11.368 -15.177 8.536 1.00 47.88 89 PRO A O 1
ATOM 668 N N . PRO A 1 90 ? 11.307 -17.112 7.371 1.00 50.72 90 PRO A N 1
ATOM 669 C CA . PRO A 1 90 ? 10.241 -17.672 8.185 1.00 50.72 90 PRO A CA 1
ATOM 670 C C . PRO A 1 90 ? 10.758 -17.740 9.620 1.00 50.72 90 PRO A C 1
ATOM 672 O O . PRO A 1 90 ? 11.839 -18.272 9.870 1.00 50.72 90 PRO A O 1
ATOM 675 N N . GLY A 1 91 ? 10.018 -17.113 10.535 1.00 46.97 91 GLY A N 1
ATOM 676 C CA . GLY A 1 91 ? 10.345 -17.110 11.949 1.00 46.97 91 GLY A CA 1
ATOM 677 C C . GLY A 1 91 ? 10.531 -18.547 12.405 1.00 46.97 91 GLY A C 1
ATOM 678 O O . GLY A 1 91 ? 9.579 -19.325 12.417 1.00 46.97 91 GLY A O 1
ATOM 679 N N . LEU A 1 92 ? 11.769 -18.885 12.753 1.00 46.34 92 LEU A N 1
ATOM 680 C CA . LEU A 1 92 ? 12.087 -20.066 13.527 1.00 46.34 92 LEU A CA 1
ATOM 681 C C . LEU A 1 92 ? 11.496 -19.811 14.921 1.00 46.34 92 LEU A C 1
ATOM 683 O O . LEU A 1 92 ? 12.163 -19.292 15.812 1.00 46.34 92 LEU A O 1
ATOM 687 N N . PHE A 1 93 ? 10.201 -20.085 15.085 1.00 49.56 93 PHE A N 1
ATOM 688 C CA . PHE A 1 93 ? 9.594 -20.238 16.400 1.00 49.56 93 PHE A CA 1
ATOM 689 C C . PHE A 1 93 ? 10.176 -21.519 16.998 1.00 49.56 93 PHE A C 1
ATOM 691 O O . PHE A 1 93 ? 9.593 -22.595 16.899 1.00 49.56 93 PHE A O 1
ATOM 698 N N . ALA A 1 94 ? 11.367 -21.407 17.583 1.00 41.53 94 ALA A N 1
ATOM 699 C CA . ALA A 1 94 ? 11.873 -22.390 18.521 1.00 41.53 94 ALA A CA 1
ATOM 700 C C . ALA A 1 94 ? 11.046 -22.254 19.806 1.00 41.53 94 ALA A C 1
ATOM 702 O O . ALA A 1 94 ? 11.413 -21.555 20.747 1.00 41.53 94 ALA A O 1
ATOM 703 N N . ALA A 1 95 ? 9.877 -22.888 19.806 1.00 49.09 95 ALA A N 1
ATOM 704 C CA . ALA A 1 95 ? 9.191 -23.255 21.027 1.00 49.09 95 ALA A CA 1
ATOM 705 C C . ALA A 1 95 ? 9.907 -24.483 21.601 1.00 49.09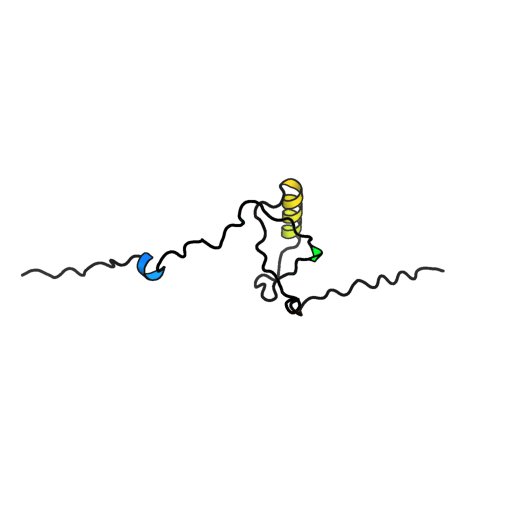 95 ALA A C 1
ATOM 707 O O . ALA A 1 95 ? 9.565 -25.615 21.276 1.00 49.09 95 ALA A O 1
ATOM 708 N N . THR A 1 96 ? 10.900 -24.248 22.455 1.00 45.38 96 THR A N 1
ATOM 709 C CA . THR A 1 96 ? 11.338 -25.252 23.428 1.00 45.38 96 THR A CA 1
ATOM 710 C C . THR A 1 96 ? 11.177 -24.645 24.810 1.00 45.38 96 THR A C 1
ATOM 712 O O . THR A 1 96 ? 12.119 -24.161 25.426 1.00 45.38 96 THR A O 1
ATOM 715 N N . GLY A 1 97 ? 9.926 -24.625 25.260 1.00 48.00 97 GLY A N 1
ATOM 716 C CA . GLY A 1 97 ? 9.597 -24.731 26.669 1.00 48.00 97 GLY A CA 1
ATOM 717 C C . GLY A 1 97 ? 9.024 -26.125 26.875 1.00 48.00 97 GLY A C 1
ATOM 718 O O . GLY A 1 97 ? 7.904 -26.386 26.447 1.00 48.00 97 GLY A O 1
ATOM 719 N N . ALA A 1 98 ? 9.804 -27.016 27.476 1.00 44.56 98 ALA A N 1
ATOM 720 C CA . ALA A 1 98 ? 9.304 -28.229 28.105 1.00 44.56 98 ALA A CA 1
ATOM 721 C C . ALA A 1 98 ? 10.354 -28.733 29.103 1.00 44.56 98 ALA A C 1
ATOM 723 O O . ALA A 1 98 ? 11.324 -29.363 28.694 1.00 44.56 98 ALA A O 1
ATOM 724 N N . LEU A 1 99 ? 10.056 -28.441 30.377 1.00 44.50 99 LEU A N 1
ATOM 725 C CA . LEU A 1 99 ? 10.479 -29.116 31.614 1.00 44.50 99 LEU A CA 1
ATOM 726 C C . LEU A 1 99 ? 11.937 -28.939 32.062 1.00 44.50 99 LEU A C 1
ATOM 728 O O . LEU A 1 99 ? 12.852 -29.516 31.443 1.00 44.50 99 LEU A O 1
#

Radius of gyration: 25.57 Å; chains: 1; bounding box: 31×84×70 Å

Secondary structure (DSSP, 8-state):
----PPPP----THHHH-S-----S----SSPPP--GGG----S--S-----HHHHHHHHHHHHHH--SSPPP-----TT-S-TT--------------